Protein AF-A0ABD5QLK5-F1 (afdb_monomer_lite)

Organism: NCBI:txid1849069

Structure (mmCIF, N/CA/C/O backbone):
data_AF-A0ABD5QLK5-F1
#
_entry.id   AF-A0ABD5QLK5-F1
#
loop_
_atom_site.group_PDB
_atom_site.id
_atom_site.type_symbol
_atom_site.label_atom_id
_atom_site.label_alt_id
_atom_site.label_comp_id
_atom_site.label_asym_id
_atom_site.label_entity_id
_atom_site.label_seq_id
_atom_site.pdbx_PDB_ins_code
_atom_site.Cartn_x
_atom_site.Cartn_y
_atom_site.Cartn_z
_atom_site.occupancy
_atom_site.B_iso_or_equiv
_atom_site.auth_seq_id
_atom_site.auth_comp_id
_atom_site.auth_asym_id
_atom_site.auth_atom_id
_atom_site.pdbx_PDB_model_num
ATOM 1 N N . MET A 1 1 ? 6.204 23.835 -11.969 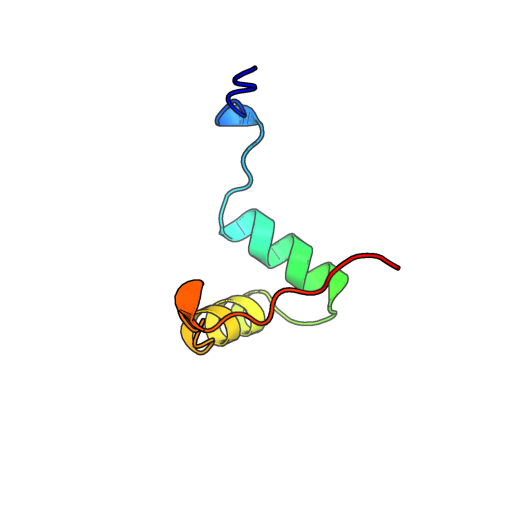1.00 43.56 1 MET A N 1
ATOM 2 C CA . MET A 1 1 ? 4.865 23.820 -11.352 1.00 43.56 1 MET A CA 1
ATOM 3 C C . MET A 1 1 ? 4.930 22.859 -10.176 1.00 43.56 1 MET A C 1
ATOM 5 O O . MET A 1 1 ? 4.870 21.663 -10.406 1.00 43.56 1 MET A O 1
ATOM 9 N N . SER A 1 2 ? 5.159 23.342 -8.952 1.00 55.88 2 SER A N 1
ATOM 10 C CA . SER A 1 2 ? 4.969 22.508 -7.758 1.00 55.88 2 SER A CA 1
ATOM 11 C C . SER A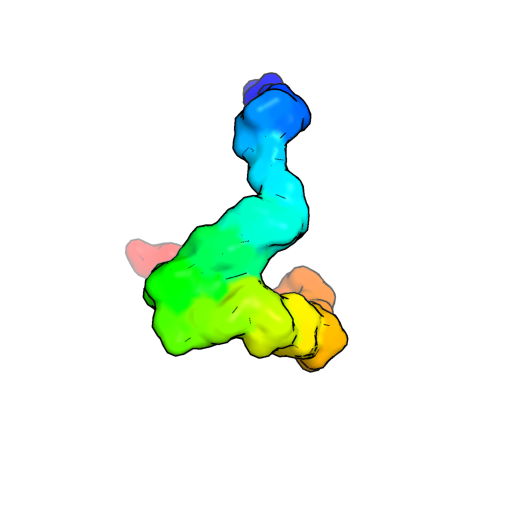 1 2 ? 3.528 22.691 -7.318 1.00 55.88 2 SER A C 1
ATOM 13 O O . SER A 1 2 ? 3.218 23.658 -6.628 1.00 55.88 2 SER A O 1
ATOM 15 N N . GLN A 1 3 ? 2.644 21.793 -7.745 1.00 60.88 3 GLN A N 1
ATOM 16 C CA . GLN A 1 3 ? 1.498 21.480 -6.903 1.00 60.88 3 GLN A CA 1
ATOM 17 C C . GLN A 1 3 ? 2.088 20.691 -5.738 1.00 60.88 3 GLN A C 1
ATOM 19 O O . GLN A 1 3 ? 2.359 19.501 -5.856 1.00 60.88 3 GLN A O 1
ATOM 24 N N . GLY A 1 4 ? 2.428 21.385 -4.652 1.00 53.69 4 GLY A N 1
ATOM 25 C CA . GLY A 1 4 ? 2.546 20.698 -3.380 1.00 53.69 4 GLY A CA 1
ATOM 26 C C . GLY A 1 4 ? 1.149 20.184 -3.088 1.00 53.69 4 GLY A C 1
ATOM 27 O O . GLY A 1 4 ? 0.256 21.003 -2.892 1.00 53.69 4 GLY A O 1
ATOM 28 N N . SER A 1 5 ? 0.948 18.867 -3.161 1.00 57.19 5 SER A N 1
ATOM 29 C CA . SER A 1 5 ? -0.201 18.239 -2.519 1.00 57.19 5 SER A CA 1
ATOM 30 C C . SER A 1 5 ? -0.193 18.776 -1.103 1.00 57.19 5 SER A C 1
ATOM 32 O O . SER A 1 5 ? 0.771 18.542 -0.366 1.00 57.19 5 SER A O 1
ATOM 34 N N . SER A 1 6 ? -1.181 19.587 -0.747 1.00 61.50 6 SER A N 1
ATOM 35 C CA . SER A 1 6 ? -1.322 19.932 0.649 1.00 61.50 6 SER A CA 1
ATOM 36 C C . SER A 1 6 ? -1.448 18.617 1.413 1.00 61.50 6 SER A C 1
ATOM 38 O O . SER A 1 6 ? -2.135 17.699 0.968 1.00 61.50 6 SER A O 1
ATOM 40 N N . ALA A 1 7 ? -0.775 18.510 2.556 1.00 63.41 7 ALA A N 1
ATOM 41 C CA . ALA A 1 7 ? -0.901 17.335 3.416 1.00 63.41 7 ALA A CA 1
ATOM 42 C C . ALA A 1 7 ? -2.361 17.089 3.855 1.00 63.41 7 ALA A C 1
ATOM 44 O O . ALA A 1 7 ? -2.671 16.009 4.336 1.00 63.41 7 ALA A O 1
ATOM 45 N N . GLU A 1 8 ? -3.246 18.077 3.669 1.00 68.38 8 GLU A N 1
ATOM 46 C CA . GLU A 1 8 ? -4.689 17.981 3.899 1.00 68.38 8 GLU A CA 1
ATOM 47 C C . GLU A 1 8 ? -5.435 17.073 2.898 1.00 68.38 8 GLU A C 1
ATOM 49 O O . GLU A 1 8 ? -6.499 16.579 3.248 1.00 68.38 8 GLU A O 1
ATOM 54 N N . ASP A 1 9 ? -4.868 16.803 1.712 1.00 79.19 9 ASP A N 1
ATOM 55 C CA . ASP A 1 9 ? -5.417 15.861 0.714 1.00 79.19 9 ASP A CA 1
ATOM 56 C C . ASP A 1 9 ? -4.698 14.494 0.720 1.00 79.19 9 ASP A C 1
ATOM 58 O O . ASP A 1 9 ? -5.023 13.607 -0.072 1.00 79.19 9 ASP A O 1
ATOM 62 N N . ALA A 1 10 ? -3.687 14.310 1.576 1.00 86.50 10 ALA A N 1
ATOM 63 C CA . ALA A 1 10 ? -2.991 13.035 1.693 1.00 86.50 10 ALA A CA 1
ATOM 64 C C . ALA A 1 10 ? -3.807 12.068 2.558 1.00 86.50 10 ALA A C 1
ATOM 66 O O . ALA A 1 10 ? -4.141 12.382 3.698 1.00 86.50 10 ALA A O 1
ATOM 67 N N . LEU A 1 11 ? -4.075 10.875 2.027 1.00 91.38 11 LEU A N 1
ATOM 68 C CA . LEU A 1 11 ? -4.664 9.788 2.805 1.00 91.38 11 LEU A CA 1
ATOM 69 C C . LEU A 1 11 ? -3.688 9.343 3.896 1.00 91.38 11 LEU A C 1
ATOM 71 O O . LEU A 1 11 ? -2.481 9.221 3.655 1.00 91.38 11 LEU A O 1
ATOM 75 N N . SER A 1 12 ? -4.216 9.053 5.082 1.00 92.94 12 SER A N 1
ATOM 76 C CA . SER A 1 12 ? -3.480 8.248 6.053 1.00 92.94 12 SER A CA 1
ATOM 77 C C . SER A 1 12 ? -3.280 6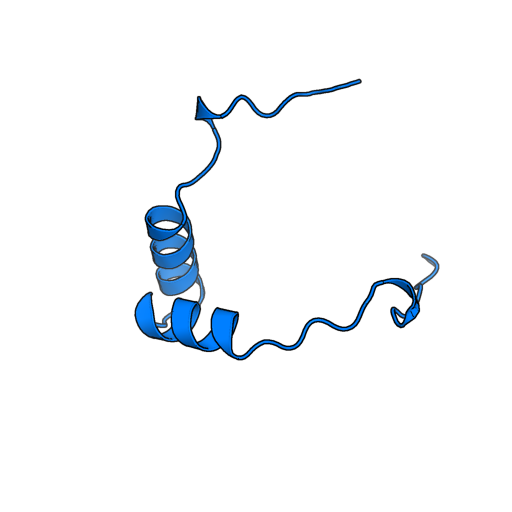.823 5.523 1.00 92.94 12 SER A C 1
ATOM 79 O O . SER A 1 12 ? -3.984 6.369 4.618 1.00 92.94 12 SER A O 1
ATOM 81 N N . LEU A 1 13 ? -2.302 6.105 6.080 1.00 93.25 13 LEU A N 1
ATOM 82 C CA . LEU A 1 13 ? -2.059 4.709 5.700 1.00 93.25 13 LEU A CA 1
ATOM 83 C C . LEU A 1 13 ? -3.268 3.826 6.021 1.00 93.25 13 LEU A C 1
ATOM 85 O O . LEU A 1 13 ? -3.642 2.993 5.205 1.00 93.25 13 LEU A O 1
ATOM 89 N N . GLU A 1 14 ? -3.926 4.072 7.154 1.00 94.56 14 GLU A N 1
ATOM 90 C CA . GLU A 1 14 ? -5.153 3.366 7.525 1.00 94.56 14 GLU A CA 1
ATOM 91 C C . GLU A 1 14 ? -6.282 3.615 6.512 1.00 94.56 14 GLU A C 1
ATOM 93 O O . GLU A 1 14 ? -6.864 2.658 6.006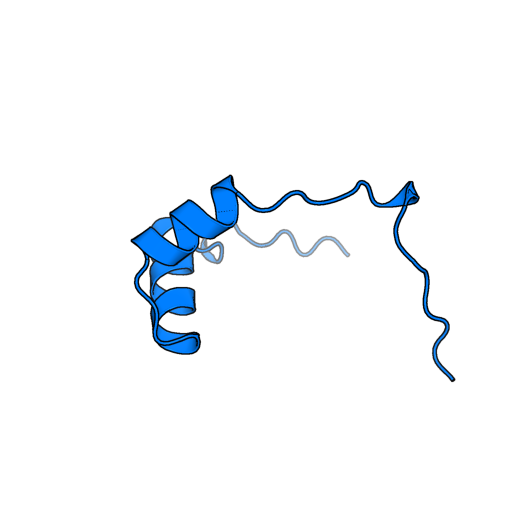 1.00 94.56 14 GLU A O 1
ATOM 98 N N . GLU A 1 15 ? -6.540 4.872 6.131 1.00 96.25 15 GLU A N 1
ATOM 99 C CA . GLU A 1 15 ? -7.557 5.195 5.115 1.00 96.25 15 GLU A CA 1
ATOM 100 C C . GLU A 1 15 ? -7.222 4.590 3.745 1.00 96.25 15 GLU A C 1
ATOM 102 O O . GLU A 1 15 ? -8.109 4.102 3.043 1.00 96.25 15 GLU A O 1
ATOM 107 N N . LEU A 1 16 ? -5.945 4.598 3.350 1.00 95.75 16 LEU A N 1
ATOM 108 C CA . LEU A 1 16 ? -5.500 3.984 2.102 1.00 95.75 16 LEU A CA 1
ATOM 109 C C . LEU A 1 16 ? -5.754 2.470 2.105 1.00 95.75 16 LEU A C 1
ATOM 111 O O . LEU A 1 16 ? -6.293 1.944 1.131 1.00 95.75 16 LEU A O 1
ATOM 115 N N . SER A 1 17 ? -5.398 1.779 3.187 1.00 96.69 17 SER A N 1
ATOM 116 C CA . SER A 1 17 ? -5.571 0.330 3.307 1.00 96.69 17 SER A CA 1
ATOM 117 C C . SER A 1 17 ? -7.046 -0.076 3.335 1.00 96.69 17 SER A C 1
ATOM 119 O O . SER A 1 17 ? -7.407 -1.072 2.710 1.00 96.69 17 SER A O 1
ATOM 121 N N . GLU A 1 18 ? -7.921 0.723 3.952 1.00 97.69 18 GLU A N 1
ATOM 122 C CA . GLU A 1 18 ? -9.377 0.530 3.883 1.00 97.69 18 GLU A CA 1
ATOM 123 C C . GLU A 1 18 ? -9.922 0.671 2.451 1.00 97.69 18 GLU A C 1
ATOM 125 O O . GLU A 1 18 ? -10.688 -0.180 1.994 1.00 97.69 18 GLU A O 1
ATOM 130 N N . ILE A 1 19 ? -9.502 1.708 1.717 1.00 97.50 19 ILE A N 1
ATOM 131 C CA . ILE A 1 19 ? -9.936 1.939 0.329 1.00 97.50 19 ILE A CA 1
ATOM 132 C C . ILE A 1 19 ? -9.465 0.808 -0.592 1.00 97.50 19 ILE A C 1
ATOM 134 O O . ILE A 1 19 ? -10.221 0.347 -1.450 1.00 97.50 19 ILE A O 1
ATOM 138 N N . LEU A 1 20 ? -8.217 0.362 -0.432 1.00 96.69 20 LEU A N 1
ATOM 139 C CA . LEU A 1 20 ? -7.664 -0.733 -1.223 1.00 96.69 20 LEU A CA 1
ATOM 140 C C . LEU A 1 20 ? -8.406 -2.038 -0.946 1.00 96.69 20 LEU A C 1
ATOM 142 O O . LEU A 1 20 ? -8.820 -2.688 -1.900 1.00 96.69 20 LEU A O 1
ATOM 146 N N . ALA A 1 21 ? -8.629 -2.368 0.327 1.00 98.06 21 ALA A N 1
ATOM 147 C CA . ALA A 1 21 ? -9.363 -3.555 0.751 1.00 98.06 21 ALA A CA 1
ATOM 148 C C . ALA A 1 21 ? -10.769 -3.634 0.127 1.00 98.06 21 ALA A C 1
ATOM 150 O O . ALA A 1 21 ? -11.147 -4.679 -0.408 1.00 98.06 21 ALA A O 1
ATOM 151 N N . ASP A 1 22 ? -11.517 -2.525 0.116 1.00 98.25 22 ASP A N 1
ATOM 152 C CA . ASP A 1 22 ? -12.831 -2.457 -0.542 1.00 98.25 22 ASP A CA 1
ATOM 153 C C . ASP A 1 22 ? -12.725 -2.674 -2.063 1.00 98.25 22 ASP A C 1
ATOM 155 O O . ASP A 1 22 ? -13.473 -3.462 -2.646 1.00 98.25 22 ASP A O 1
ATOM 159 N N . ALA A 1 23 ? -11.744 -2.039 -2.713 1.00 98.19 23 ALA A N 1
ATOM 160 C CA . ALA A 1 23 ? -11.546 -2.135 -4.159 1.00 98.19 23 ALA A CA 1
ATOM 161 C C . ALA A 1 23 ? -11.091 -3.531 -4.629 1.00 98.19 23 ALA A C 1
ATOM 163 O O . ALA A 1 23 ? -11.425 -3.947 -5.743 1.00 98.19 23 ALA A O 1
ATOM 164 N N . THR A 1 24 ? -10.320 -4.250 -3.812 1.00 96.44 24 THR A N 1
ATOM 165 C CA . THR A 1 24 ? -9.775 -5.581 -4.130 1.00 96.44 24 THR A CA 1
ATOM 166 C C . THR A 1 24 ? -10.604 -6.727 -3.555 1.00 96.44 24 THR A C 1
ATOM 168 O O . THR A 1 24 ? -10.398 -7.875 -3.952 1.00 96.44 24 THR A O 1
ATOM 171 N N . GLY A 1 25 ? -11.548 -6.442 -2.652 1.00 97.69 25 GLY A N 1
ATOM 172 C CA . GLY A 1 25 ? -12.328 -7.452 -1.937 1.00 97.69 25 GLY A CA 1
ATOM 173 C C . GLY A 1 25 ? -11.503 -8.256 -0.925 1.00 97.69 25 GLY A 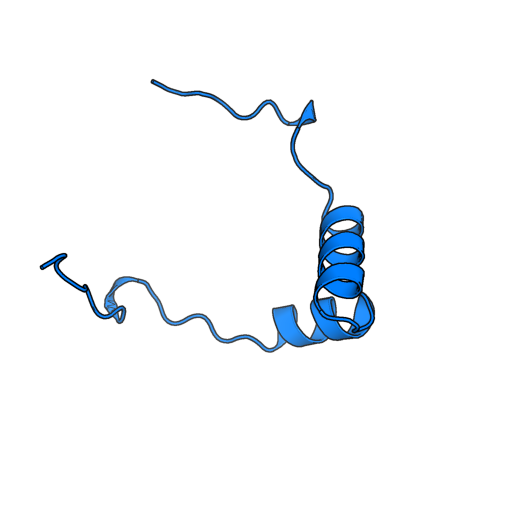C 1
ATOM 174 O O . GLY A 1 25 ? -11.810 -9.426 -0.693 1.00 97.69 25 GLY A O 1
ATOM 175 N N . THR A 1 26 ? -10.452 -7.655 -0.366 1.00 97.06 26 THR A N 1
ATOM 176 C CA . THR A 1 26 ? -9.567 -8.243 0.661 1.00 97.06 26 THR A CA 1
ATOM 177 C C . THR A 1 26 ? -9.743 -7.513 1.995 1.00 97.06 26 THR A C 1
ATOM 179 O O . THR A 1 26 ? -10.582 -6.619 2.096 1.00 97.06 26 THR A O 1
ATOM 182 N N . THR A 1 27 ? -8.988 -7.871 3.038 1.00 98.06 27 THR A N 1
ATOM 183 C CA . THR A 1 27 ? -8.961 -7.084 4.289 1.00 98.06 27 THR A CA 1
ATOM 184 C C . THR A 1 27 ? -7.801 -6.082 4.318 1.00 98.06 27 THR A C 1
ATOM 186 O O . THR A 1 27 ? -6.796 -6.294 3.633 1.00 98.06 27 THR A O 1
ATOM 189 N N . PRO A 1 28 ? -7.892 -5.003 5.121 1.00 97.94 28 PRO A N 1
ATOM 190 C CA . PRO A 1 28 ? -6.769 -4.092 5.334 1.00 97.94 28 PRO A CA 1
ATOM 191 C C . PRO A 1 28 ? -5.516 -4.812 5.855 1.00 97.94 28 PRO A C 1
ATOM 193 O O . PRO A 1 28 ? -4.412 -4.507 5.422 1.00 97.94 28 PRO A O 1
ATOM 196 N N . GLU A 1 29 ? -5.659 -5.819 6.724 1.00 97.38 29 GLU A N 1
ATOM 197 C CA . GLU A 1 29 ? -4.523 -6.602 7.230 1.00 97.38 29 GLU A CA 1
ATOM 198 C C . GLU A 1 29 ? -3.820 -7.401 6.127 1.00 97.38 29 GLU A C 1
ATOM 200 O O . GLU A 1 29 ? -2.593 -7.487 6.126 1.00 97.38 29 GLU A O 1
ATOM 205 N N . GLU A 1 30 ? -4.574 -7.967 5.181 1.00 97.56 30 GLU A N 1
ATOM 206 C CA . GLU A 1 30 ? -4.001 -8.655 4.018 1.00 97.56 30 GLU A CA 1
ATOM 207 C C . GLU A 1 30 ? -3.243 -7.677 3.106 1.00 97.56 30 GLU A C 1
ATOM 209 O O . GLU A 1 30 ? -2.198 -8.038 2.561 1.00 97.56 30 GLU A O 1
ATOM 214 N N . ILE A 1 31 ? -3.723 -6.431 2.976 1.00 97.00 31 ILE A N 1
ATOM 215 C CA . ILE A 1 31 ? -3.027 -5.360 2.245 1.00 97.00 31 ILE A CA 1
ATOM 216 C C . ILE A 1 31 ? -1.712 -4.996 2.937 1.00 97.00 31 ILE A C 1
ATOM 218 O O . ILE A 1 31 ? -0.671 -4.989 2.283 1.00 97.00 31 ILE A O 1
ATOM 222 N N . GLU A 1 32 ? -1.736 -4.735 4.245 1.00 95.62 32 GLU A N 1
ATOM 223 C CA . GLU A 1 32 ? -0.537 -4.382 5.018 1.00 95.62 32 GLU A CA 1
ATOM 224 C C . GLU A 1 32 ? 0.499 -5.512 5.008 1.00 95.62 32 GLU A C 1
ATOM 226 O O . GLU A 1 32 ? 1.695 -5.276 4.818 1.00 95.62 32 GLU A O 1
ATOM 231 N N . GLN A 1 33 ? 0.046 -6.761 5.155 1.00 96.06 33 GLN A N 1
ATOM 232 C CA . GLN A 1 33 ? 0.923 -7.922 5.053 1.00 96.06 33 GLN A CA 1
ATOM 233 C C . GLN A 1 33 ? 1.540 -8.021 3.653 1.00 96.06 33 GLN A C 1
ATOM 235 O O . GLN A 1 33 ? 2.754 -8.184 3.529 1.00 96.06 33 GLN A O 1
ATOM 240 N N . GLY A 1 34 ? 0.731 -7.873 2.602 1.00 94.44 34 GLY A N 1
ATOM 241 C CA . GLY A 1 34 ? 1.216 -7.863 1.226 1.00 94.44 34 GLY A CA 1
ATOM 242 C C . GLY A 1 34 ? 2.232 -6.747 0.985 1.00 94.44 34 GLY A C 1
ATOM 243 O O . GLY A 1 34 ? 3.291 -6.999 0.422 1.00 94.44 34 GLY A O 1
ATOM 244 N N . ALA A 1 35 ? 1.968 -5.534 1.471 1.00 93.25 35 ALA A N 1
ATOM 245 C CA . ALA A 1 35 ? 2.880 -4.398 1.359 1.00 93.25 35 ALA A CA 1
ATOM 246 C C . ALA A 1 35 ? 4.237 -4.663 2.030 1.00 93.25 35 ALA A C 1
ATOM 248 O O . ALA A 1 35 ? 5.272 -4.297 1.476 1.00 93.25 35 ALA A O 1
ATOM 249 N N . ALA A 1 36 ? 4.248 -5.332 3.187 1.00 93.19 36 ALA A N 1
ATOM 250 C CA . ALA A 1 36 ? 5.477 -5.711 3.882 1.00 93.19 36 ALA A CA 1
ATOM 251 C C . ALA A 1 36 ? 6.273 -6.815 3.160 1.00 93.19 36 ALA A C 1
ATOM 253 O O . ALA A 1 36 ? 7.494 -6.885 3.305 1.00 93.19 36 ALA A O 1
ATOM 254 N N . GLU A 1 37 ? 5.595 -7.680 2.404 1.00 96.00 37 GLU A N 1
ATOM 255 C CA . GLU A 1 37 ? 6.200 -8.791 1.660 1.00 96.00 37 GLU A CA 1
ATOM 256 C C . GLU A 1 37 ? 6.618 -8.410 0.227 1.00 96.00 37 GLU A C 1
ATOM 258 O O . GLU A 1 37 ? 7.432 -9.110 -0.378 1.00 96.00 37 GLU A O 1
ATOM 263 N N . ILE A 1 38 ? 6.087 -7.312 -0.325 1.00 92.44 38 ILE A N 1
ATOM 264 C CA . ILE A 1 38 ? 6.409 -6.856 -1.681 1.00 92.44 38 ILE A CA 1
ATOM 265 C C . ILE A 1 38 ? 7.875 -6.407 -1.764 1.00 92.44 38 ILE A C 1
ATOM 267 O O . ILE A 1 38 ? 8.299 -5.417 -1.168 1.00 92.44 38 ILE A O 1
ATOM 271 N N . GLU A 1 39 ? 8.641 -7.103 -2.602 1.00 91.19 39 GLU A N 1
ATOM 272 C CA . GLU A 1 39 ? 9.983 -6.697 -3.004 1.00 91.19 39 GLU A CA 1
ATOM 273 C C . GLU A 1 39 ? 9.897 -5.808 -4.254 1.00 91.19 39 GLU A C 1
ATOM 275 O O . GLU A 1 39 ? 9.613 -6.277 -5.359 1.00 91.19 39 GLU A O 1
ATOM 280 N N . ILE A 1 40 ? 10.120 -4.502 -4.082 1.00 89.19 40 ILE A N 1
ATOM 281 C CA . ILE A 1 40 ? 10.186 -3.551 -5.198 1.00 89.19 40 ILE A CA 1
ATOM 282 C C . ILE A 1 40 ? 11.641 -3.438 -5.650 1.00 89.19 40 ILE A C 1
ATOM 284 O O . ILE A 1 40 ? 12.469 -2.843 -4.959 1.00 89.19 40 ILE A O 1
ATOM 288 N N . ALA A 1 41 ? 11.938 -4.004 -6.822 1.00 92.56 41 ALA A N 1
ATOM 289 C CA . ALA A 1 41 ? 13.233 -3.843 -7.476 1.00 92.56 41 ALA A CA 1
ATOM 290 C C . ALA A 1 41 ? 13.518 -2.354 -7.756 1.00 92.56 41 ALA A C 1
ATOM 292 O O . ALA A 1 41 ? 12.588 -1.570 -7.984 1.00 92.56 41 ALA A O 1
ATOM 293 N N . PRO A 1 42 ? 14.791 -1.934 -7.733 1.00 93.38 42 PRO A N 1
ATOM 294 C CA . PRO A 1 42 ? 15.132 -0.534 -7.900 1.00 93.38 42 PRO A CA 1
ATOM 295 C C . PRO A 1 42 ? 14.829 -0.061 -9.340 1.00 93.38 42 PRO A C 1
ATOM 297 O O . PRO A 1 42 ? 14.830 -0.871 -10.272 1.00 93.38 42 PRO A O 1
ATOM 300 N N . PRO A 1 43 ? 14.563 1.242 -9.564 1.00 91.75 43 PRO A N 1
ATOM 301 C CA . PRO A 1 43 ? 14.175 1.756 -10.881 1.00 91.75 43 PRO A CA 1
ATOM 302 C C . PRO A 1 43 ? 15.180 1.465 -12.003 1.00 91.75 43 PRO A C 1
ATOM 304 O O . PRO A 1 43 ? 14.793 1.385 -13.164 1.00 91.75 43 PRO A O 1
ATOM 307 N N . GLU A 1 44 ? 16.462 1.292 -11.678 1.00 94.50 44 GLU A N 1
ATOM 308 C CA . GLU A 1 44 ? 17.525 0.926 -12.618 1.00 94.50 44 GLU A CA 1
ATOM 309 C C . GLU A 1 44 ? 17.305 -0.448 -13.272 1.00 94.50 44 GLU A C 1
ATOM 311 O O . GLU A 1 44 ? 17.822 -0.699 -14.360 1.00 94.50 44 GLU A O 1
ATOM 316 N N . GLU A 1 45 ? 16.536 -1.326 -12.624 1.00 93.50 45 GLU A N 1
ATOM 317 C CA . GLU A 1 45 ? 16.158 -2.652 -13.127 1.00 93.50 45 GLU A CA 1
ATOM 318 C C . GLU A 1 45 ? 14.802 -2.644 -13.856 1.00 93.50 45 GLU A C 1
ATOM 320 O O . GLU A 1 45 ? 14.373 -3.667 -14.397 1.00 93.50 45 GLU A O 1
ATOM 325 N N . ALA A 1 46 ? 14.117 -1.498 -13.908 1.00 92.31 46 ALA A N 1
ATOM 326 C CA . ALA A 1 46 ? 12.831 -1.382 -14.578 1.00 92.31 46 ALA A CA 1
ATOM 327 C C . ALA A 1 46 ? 12.976 -1.468 -16.108 1.00 92.31 46 ALA A C 1
ATOM 329 O O . ALA A 1 46 ? 13.887 -0.906 -16.719 1.00 92.31 46 ALA A O 1
ATOM 330 N N . THR A 1 47 ? 12.022 -2.137 -16.758 1.00 92.12 47 THR A N 1
ATOM 331 C CA . THR A 1 47 ? 11.924 -2.143 -18.224 1.00 92.12 47 THR A CA 1
ATOM 332 C C . THR A 1 47 ? 11.209 -0.878 -18.694 1.00 92.12 47 THR A C 1
ATOM 334 O O . THR A 1 47 ? 10.049 -0.662 -18.347 1.00 92.12 47 THR A O 1
ATOM 337 N N . VAL A 1 48 ? 11.881 -0.053 -19.502 1.00 91.31 48 VAL A N 1
ATOM 338 C CA . VAL A 1 48 ? 11.267 1.121 -20.141 1.00 91.31 48 VAL A CA 1
ATOM 339 C C . VAL A 1 48 ? 10.473 0.666 -21.366 1.00 91.31 48 VAL A C 1
ATOM 341 O O . VAL A 1 48 ? 11.014 -0.008 -22.243 1.00 91.31 48 VAL A O 1
ATOM 344 N N . LEU A 1 49 ? 9.191 1.027 -21.415 1.00 91.88 49 LEU A N 1
ATOM 345 C CA . LEU A 1 49 ? 8.318 0.824 -22.569 1.00 91.88 49 LEU A CA 1
ATOM 346 C C . LEU A 1 49 ? 8.209 2.149 -23.329 1.00 91.88 49 LEU A C 1
ATOM 348 O O . LEU A 1 49 ? 7.770 3.143 -22.754 1.00 91.88 49 LEU A O 1
ATOM 352 N N . ASP A 1 50 ? 8.609 2.160 -24.600 1.00 91.69 50 ASP A N 1
ATOM 353 C CA . ASP A 1 50 ? 8.312 3.273 -25.502 1.00 91.69 50 ASP A CA 1
ATOM 354 C C . ASP A 1 50 ? 6.855 3.158 -25.981 1.00 91.69 50 ASP A C 1
ATOM 356 O O . ASP A 1 50 ? 6.413 2.076 -26.384 1.00 91.69 50 ASP A O 1
ATOM 360 N N . ASP A 1 51 ? 6.111 4.266 -25.942 1.00 81.50 51 ASP A N 1
ATOM 361 C CA . ASP A 1 51 ? 4.771 4.340 -26.530 1.00 81.50 51 ASP A CA 1
ATOM 362 C C . ASP A 1 51 ? 4.859 4.203 -28.064 1.00 81.50 51 ASP A C 1
ATOM 364 O O . ASP A 1 51 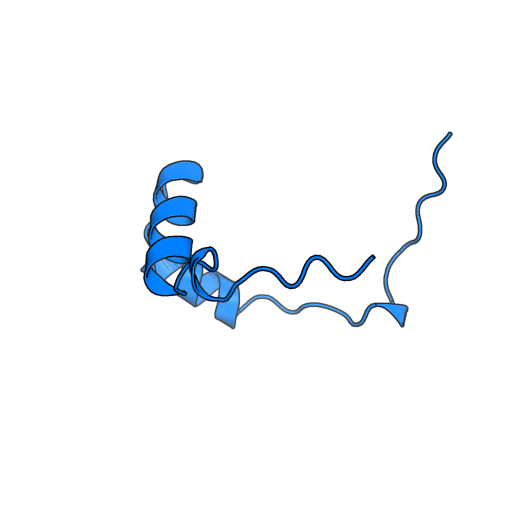? 5.737 4.791 -28.704 1.00 81.50 51 ASP A O 1
ATOM 368 N N . ALA A 1 52 ? 3.955 3.407 -28.647 1.00 73.38 52 ALA A N 1
ATOM 369 C CA . ALA A 1 52 ? 3.891 3.120 -30.086 1.00 73.38 52 ALA A CA 1
ATOM 370 C C . ALA A 1 52 ? 3.255 4.244 -30.921 1.00 73.38 52 ALA A C 1
ATOM 372 O O . ALA A 1 52 ? 2.300 4.893 -30.434 1.00 73.38 52 ALA A O 1
#

Radius of gyration: 15.54 Å; chains: 1; bounding box: 30×33×38 Å

Foldseek 3Di:
DDPPPDCVPDDDLVRVLVVVCVVVVHHSVVVVVVVVVDDDDDCVPDDDDDDD

Secondary structure (DSSP, 8-state):
------GGGPPPHHHHHHHHHHHHTS-HHHHHHHHHH-----GGGPPPPPP-

pLDDT: mean 88.03, std 13.87, range [43.56, 98.25]

Sequence (52 aa):
MSQGSSAEDALSLEELSEILADATGTTPEEIEQGAAEIEIAPPEEATVLDDA